Protein 4W98 (pdb70)

Structure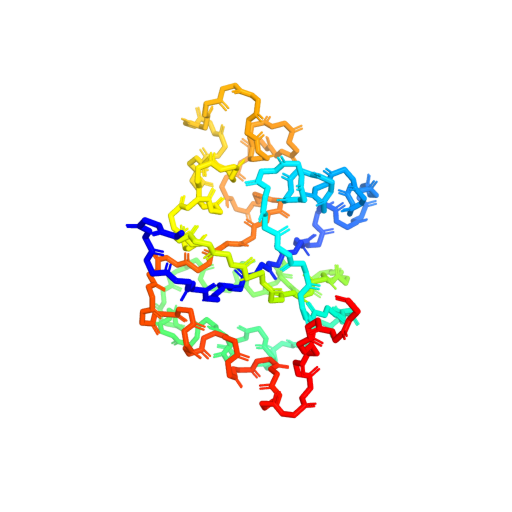 (mmCIF, N/CA/C/O backbone):
data_4W98
#
_entry.id   4W98
#
_cell.length_a   61.726
_cell.length_b   76.962
_cell.length_c   82.239
_cell.angle_alpha   90.00
_cell.angle_beta   90.00
_cell.angle_gamma   90.00
#
_symmetry.space_group_name_H-M   'I 2 2 2'
#
loop_
_entity.id
_entity.type
_entity.pdbx_description
1 polymer 'Nucleoside diphosphate kinase'
2 water water
#
loop_
_atom_site.group_PDB
_atom_site.id
_atom_site.type_symbol
_atom_site.label_atom_id
_atom_site.label_alt_id
_atom_site.label_comp_id
_atom_site.label_asym_id
_atom_site.label_entity_id
_atom_site.label_seq_id
_atom_site.pdbx_PDB_ins_code
_atom_site.Cartn_x
_atom_site.Cartn_y
_atom_site.Cartn_z
_atom_site.occupancy
_atom_site.B_iso_or_equiv
_atom_site.auth_seq_id
_atom_site.auth_comp_id
_atom_site.auth_asym_id
_atom_site.auth_atom_id
_atom_site.pdbx_PDB_model_num
ATOM 1 N N . GLU A 1 1 ? 15.818 22.095 19.481 1.00 29.88 -1 GLU A N 1
ATOM 2 C CA . GLU A 1 1 ? 17.136 21.507 19.222 1.00 29.02 -1 GLU A CA 1
ATOM 3 C C . GLU A 1 1 ? 17.650 21.894 17.843 1.00 25.97 -1 GLU A C 1
ATOM 4 O O . GLU A 1 1 ? 16.911 21.819 16.864 1.00 26.52 -1 GLU A O 1
ATOM 10 N N . PHE A 1 2 ? 18.919 22.284 17.758 1.00 22.83 0 PHE A N 1
ATOM 11 C CA . PHE A 1 2 ? 19.494 22.697 16.476 1.00 22.04 0 PHE A CA 1
ATOM 12 C C . PHE A 1 2 ? 20.752 21.911 16.116 1.00 21.74 0 PHE A C 1
ATOM 13 O O . PHE A 1 2 ? 21.152 21.862 14.955 1.00 21.94 0 PHE A O 1
ATOM 21 N N . MET A 1 3 ? 21.370 21.293 17.114 1.00 21.41 1 MET A N 1
ATOM 22 C CA . MET A 1 3 ? 22.531 20.448 16.878 1.00 21.39 1 MET A CA 1
ATOM 23 C C . MET A 1 3 ? 22.287 19.111 17.555 1.00 18.78 1 MET A C 1
ATOM 24 O O . MET A 1 3 ? 21.489 19.025 18.488 1.00 20.35 1 MET A O 1
ATOM 29 N N . ALA A 1 4 ? 22.952 18.066 17.077 1.00 17.23 2 ALA A N 1
ATOM 30 C CA . ALA A 1 4 ? 22.779 16.740 17.663 1.00 17.97 2 ALA A CA 1
ATOM 31 C C . ALA A 1 4 ? 23.224 16.727 19.116 1.00 17.26 2 ALA A C 1
ATOM 32 O O . ALA A 1 4 ? 24.229 17.344 19.471 1.00 17.30 2 ALA A O 1
ATOM 34 N N . ILE A 1 5 ? 22.476 16.013 19.949 1.00 16.09 3 ILE A N 1
ATOM 35 C CA . ILE A 1 5 ? 22.872 15.789 21.329 1.00 16.37 3 ILE A CA 1
ATOM 36 C C . ILE A 1 5 ? 23.994 14.768 21.355 1.00 16.37 3 ILE A C 1
ATOM 37 O O . ILE A 1 5 ? 23.894 13.706 20.734 1.00 19.52 3 ILE A O 1
ATOM 42 N N . GLU A 1 6 ? 25.076 15.115 22.045 1.00 14.89 4 GLU A N 1
ATOM 43 C CA . GLU A 1 6 ? 26.250 14.265 22.127 1.00 14.01 4 GLU A CA 1
ATOM 44 C C . GLU A 1 6 ? 26.595 13.988 23.581 1.00 12.84 4 GLU A C 1
ATOM 45 O O . GLU A 1 6 ? 26.145 14.698 24.483 1.00 14.04 4 GLU A O 1
ATOM 51 N N . ARG A 1 7 ? 27.411 12.962 23.791 1.00 12.71 5 ARG A N 1
ATOM 52 C CA . ARG A 1 7 ? 27.992 12.683 25.098 1.00 12.14 5 ARG A CA 1
ATOM 53 C C . ARG A 1 7 ? 29.498 12.724 24.973 1.00 12.21 5 ARG A C 1
ATOM 54 O O . ARG A 1 7 ? 30.058 12.242 23.982 1.00 13.66 5 ARG A O 1
ATOM 62 N N . THR A 1 8 ? 30.158 13.299 25.971 1.00 11.16 6 THR A N 1
ATOM 63 C CA . THR A 1 8 ? 31.610 13.382 25.948 1.00 10.88 6 THR A CA 1
ATOM 64 C C . THR A 1 8 ? 32.186 13.092 27.333 1.00 10.64 6 THR A C 1
ATOM 65 O O . THR A 1 8 ? 31.506 13.274 28.354 1.00 11.33 6 THR A O 1
ATOM 69 N N . LEU A 1 9 ? 33.424 12.609 27.364 1.00 10.70 7 LEU A N 1
ATOM 70 C CA . LEU A 1 9 ? 34.079 12.315 28.641 1.00 10.19 7 LEU A CA 1
ATOM 71 C C . LEU A 1 9 ? 34.832 13.525 29.180 1.00 10.08 7 LEU A C 1
ATOM 72 O O . LEU A 1 9 ? 35.594 14.188 28.461 1.00 11.39 7 LEU A O 1
ATOM 77 N N . SER A 1 10 ? 34.590 13.808 30.452 1.00 9.51 8 SER A N 1
ATOM 78 C CA . SER A 1 10 ? 35.396 14.727 31.237 1.00 9.83 8 SER A CA 1
ATOM 79 C C . SER A 1 10 ? 36.229 13.975 32.263 1.00 9.70 8 SER A C 1
ATOM 80 O O . SER A 1 10 ? 35.744 13.028 32.888 1.00 10.10 8 SER A O 1
ATOM 83 N N . ILE A 1 11 ? 37.479 14.386 32.446 1.00 9.23 9 ILE A N 1
ATOM 84 C CA . ILE A 1 11 ? 38.216 13.996 33.647 1.00 9.80 9 ILE A CA 1
ATOM 85 C C . ILE A 1 11 ? 38.722 15.260 34.317 1.00 10.14 9 ILE A C 1
ATOM 86 O O . ILE A 1 11 ? 39.383 16.083 33.667 1.00 11.75 9 ILE A O 1
ATOM 91 N N . VAL A 1 12 ? 38.416 15.423 35.604 1.00 9.89 10 VAL A N 1
ATOM 92 C CA . VAL A 1 12 ? 39.102 16.415 36.416 1.00 10.26 10 VAL A CA 1
ATOM 93 C C . VAL A 1 12 ? 40.359 15.712 36.906 1.00 10.20 10 VAL A C 1
ATOM 94 O O . VAL A 1 12 ? 40.278 14.707 37.611 1.00 10.69 10 VAL A O 1
ATOM 98 N N . LYS A 1 13 ? 41.512 16.215 36.480 1.00 10.39 11 LYS A N 1
ATOM 99 C CA . LYS A 1 13 ? 42.786 15.533 36.672 1.00 11.03 11 LYS A CA 1
ATOM 100 C C . LYS A 1 13 ? 43.323 15.703 38.100 1.00 11.28 11 LYS A C 1
ATOM 101 O O . LYS A 1 13 ? 42.778 16.494 38.868 1.00 11.69 11 LYS A O 1
ATOM 107 N N . PRO A 1 14 ? 44.378 14.950 38.466 1.00 11.08 12 PRO A N 1
ATOM 108 C CA . PRO A 1 14 ? 44.767 14.945 39.883 1.00 12.08 12 PRO A CA 1
ATOM 109 C C . PRO A 1 14 ? 45.179 16.310 40.419 1.00 12.12 12 PRO A C 1
ATOM 110 O O . PRO A 1 14 ? 45.013 16.565 41.619 1.00 12.57 12 PRO A O 1
ATOM 114 N N . ASP A 1 15 ? 45.711 17.165 39.550 1.00 12.27 13 ASP A N 1
ATOM 115 C CA . ASP A 1 15 ? 46.077 18.516 39.951 1.00 13.36 13 ASP A CA 1
ATOM 116 C C . ASP A 1 15 ? 44.846 19.333 40.374 1.00 13.57 13 ASP A C 1
ATOM 117 O O . ASP A 1 15 ? 44.831 19.920 41.455 1.00 13.94 13 ASP A O 1
ATOM 122 N N . ALA A 1 16 ? 43.804 19.347 39.549 1.00 12.64 14 ALA A N 1
ATOM 123 C CA . ALA A 1 16 ? 42.628 20.158 39.848 1.00 12.27 14 ALA A CA 1
ATOM 124 C C . ALA A 1 16 ? 41.824 19.569 41.012 1.00 12.62 14 ALA A C 1
ATOM 125 O O . ALA A 1 16 ? 41.195 20.308 41.777 1.00 13.52 14 ALA A O 1
ATOM 127 N N . VAL A 1 17 ? 41.837 18.245 41.150 1.00 12.19 15 VAL A N 1
ATOM 128 C CA . VAL A 1 17 ? 41.213 17.627 42.321 1.00 12.05 15 VAL A CA 1
ATOM 129 C C . VAL A 1 17 ? 41.971 18.052 43.579 1.00 12.80 15 VAL A C 1
ATOM 130 O O . VAL A 1 17 ? 41.362 18.455 44.572 1.00 13.52 15 VAL A O 1
ATOM 134 N N . SER A 1 18 ? 43.302 17.980 43.533 1.00 12.79 16 SER A N 1
ATOM 135 C CA . SER A 1 18 ? 44.104 18.275 44.720 1.00 14.05 16 SER A CA 1
ATOM 136 C C . SER A 1 18 ? 43.934 19.724 45.181 1.00 14.86 16 SER A C 1
ATOM 137 O O . SER A 1 18 ? 44.040 20.012 46.373 1.00 17.23 16 SER A O 1
ATOM 140 N N . LYS A 1 19 ? 43.640 20.617 44.239 1.00 14.98 17 LYS A N 1
ATOM 141 C CA . LYS A 1 19 ? 43.447 22.031 44.545 1.00 16.03 17 LYS A CA 1
ATOM 142 C C . LYS A 1 19 ? 41.963 22.396 44.716 1.00 15.76 17 LYS A C 1
ATOM 143 O O . LYS A 1 19 ? 41.600 23.575 44.750 1.00 17.19 17 LYS A O 1
ATOM 149 N N . ASN A 1 20 ? 41.113 21.378 44.810 1.00 15.59 18 ASN A N 1
ATOM 150 C CA . ASN A 1 20 ? 39.699 21.561 45.150 1.00 14.64 18 ASN A CA 1
ATOM 151 C C . ASN A 1 20 ? 38.952 22.458 44.168 1.00 14.66 18 ASN A C 1
ATOM 152 O O . ASN A 1 20 ? 38.237 23.375 44.561 1.00 15.51 18 ASN A O 1
ATOM 157 N N . HIS A 1 21 ? 39.105 22.154 42.882 1.00 14.04 19 HIS A N 1
ATOM 158 C CA . HIS A 1 21 ? 38.445 22.895 41.814 1.00 15.23 19 HIS A CA 1
ATOM 159 C C . HIS A 1 21 ? 37.337 22.096 41.141 1.00 13.35 19 HIS A C 1
ATOM 160 O O . HIS A 1 21 ? 36.864 22.483 40.074 1.00 14.29 19 HIS A O 1
ATOM 167 N N . ILE A 1 22 ? 36.926 20.985 41.745 1.00 12.59 20 ILE A N 1
ATOM 168 C CA . ILE A 1 22 ? 35.911 20.142 41.116 1.00 11.59 20 ILE A CA 1
ATOM 169 C C . ILE A 1 22 ? 34.612 20.908 40.896 1.00 12.28 20 ILE A C 1
ATOM 170 O O . ILE A 1 22 ? 34.047 20.871 39.803 1.00 12.71 20 ILE A O 1
ATOM 175 N N . GLY A 1 23 ? 34.148 21.605 41.932 1.00 12.76 21 GLY A N 1
ATOM 176 C CA . GLY A 1 23 ? 32.905 22.353 41.849 1.00 12.43 21 GLY A CA 1
ATOM 177 C C . GLY A 1 23 ? 32.965 23.465 40.818 1.00 13.44 21 GLY A C 1
ATOM 178 O O . GLY A 1 23 ? 32.062 23.610 39.992 1.00 14.25 21 GLY A O 1
ATOM 179 N N . GLU A 1 24 ? 34.033 24.256 40.859 1.00 14.18 22 GLU A N 1
ATOM 180 C CA . GLU A 1 24 ? 34.200 25.332 39.882 1.00 15.33 22 GLU A CA 1
ATOM 181 C C . GLU A 1 24 ? 34.154 24.807 38.451 1.00 14.23 22 GLU A C 1
ATOM 182 O O . GLU A 1 24 ? 33.525 25.398 37.576 1.00 15.13 22 GLU A O 1
ATOM 188 N N . ILE A 1 25 ? 34.824 23.686 38.213 1.00 13.17 23 ILE A N 1
ATOM 189 C CA . ILE A 1 25 ? 34.879 23.126 36.871 1.00 13.04 23 ILE A CA 1
ATOM 190 C C . ILE A 1 25 ? 33.511 22.560 36.458 1.00 12.94 23 ILE A C 1
ATOM 191 O O . ILE A 1 25 ? 33.013 22.865 35.368 1.00 14.06 23 ILE A O 1
ATOM 196 N N . PHE A 1 26 ? 32.879 21.785 37.336 1.00 12.62 24 PHE A N 1
ATOM 197 C CA . PHE A 1 26 ? 31.519 21.303 37.084 1.00 12.71 24 PHE A CA 1
ATOM 198 C C . PHE A 1 26 ? 30.557 22.450 36.791 1.00 13.63 24 PHE A C 1
ATOM 199 O O . PHE A 1 26 ? 29.707 22.353 35.903 1.00 13.92 24 PHE A O 1
ATOM 207 N N . ALA A 1 27 ? 30.670 23.523 37.567 1.00 13.32 25 ALA A N 1
ATOM 208 C CA . ALA A 1 27 ? 29.76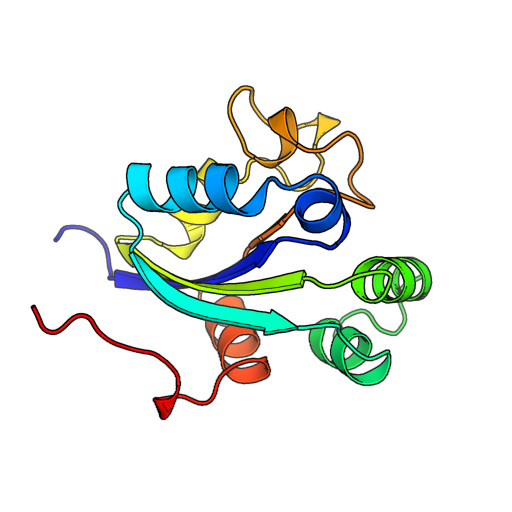9 24.662 37.411 1.00 14.70 25 ALA A CA 1
ATOM 209 C C . ALA A 1 27 ? 29.908 25.279 36.024 1.00 15.01 25 ALA A C 1
ATOM 210 O O . ALA A 1 27 ? 28.924 25.722 35.433 1.00 15.97 25 ALA A O 1
ATOM 212 N N . ARG A 1 28 ? 31.116 25.270 35.497 1.00 15.54 26 ARG A N 1
ATOM 213 C CA . ARG A 1 28 ? 31.321 25.740 34.146 1.00 16.80 26 ARG A CA 1
ATOM 214 C C . ARG A 1 28 ? 30.657 24.879 33.103 1.00 14.76 26 ARG A C 1
ATOM 215 O O . ARG A 1 28 ? 30.063 25.368 32.172 1.00 16.28 26 ARG A O 1
ATOM 223 N N . PHE A 1 29 ? 30.728 23.577 33.274 1.00 15.54 27 PHE A N 1
ATOM 224 C CA . PHE A 1 29 ? 29.982 22.675 32.399 1.00 15.04 27 PHE A CA 1
ATOM 225 C C . PHE A 1 29 ? 28.487 23.009 32.397 1.00 14.72 27 PHE A C 1
ATOM 226 O O . PHE A 1 29 ? 27.856 23.125 31.339 1.00 16.23 27 PHE A O 1
ATOM 234 N N . GLU A 1 30 ? 27.919 23.147 33.593 1.00 13.59 28 GLU A N 1
ATOM 235 C CA . GLU A 1 30 ? 26.480 23.330 33.722 1.00 13.79 28 GLU A CA 1
ATOM 236 C C . GLU A 1 30 ? 26.044 24.708 33.220 1.00 16.11 28 GLU A C 1
ATOM 237 O O . GLU A 1 30 ? 24.990 24.836 32.599 1.00 17.71 28 GLU A O 1
ATOM 243 N N . LYS A 1 31 ? 26.870 25.721 33.461 1.00 17.84 29 LYS A N 1
ATOM 244 C CA . LYS A 1 31 ? 26.581 27.069 32.977 1.00 19.59 29 LYS A CA 1
ATOM 245 C C . LYS A 1 31 ? 26.508 27.098 31.452 1.00 20.39 29 LYS A C 1
ATOM 246 O O . LYS A 1 31 ? 25.730 27.861 30.871 1.00 22.33 29 LYS A O 1
ATOM 252 N N . ALA A 1 32 ? 27.305 26.250 30.808 1.00 20.37 30 ALA A N 1
ATOM 253 C CA . ALA A 1 32 ? 27.339 26.194 29.351 1.00 20.57 30 ALA A CA 1
ATOM 254 C C . ALA A 1 32 ? 26.237 25.310 28.769 1.00 20.48 30 ALA A C 1
ATOM 255 O O . ALA A 1 32 ? 26.167 25.118 27.555 1.00 22.39 30 ALA A O 1
ATOM 257 N N . GLY A 1 33 ? 25.376 24.774 29.626 1.00 18.46 31 GLY A N 1
ATOM 258 C CA . GLY A 1 33 ? 24.233 24.023 29.148 1.00 18.51 31 GLY A CA 1
ATOM 259 C C . GLY A 1 33 ? 24.461 22.530 29.018 1.00 18.37 31 GLY A C 1
ATOM 260 O O . GLY A 1 33 ? 23.603 21.810 28.510 1.00 19.71 31 GLY A O 1
ATOM 261 N N . LEU A 1 34 ? 25.615 22.053 29.475 1.00 16.78 32 LEU A N 1
ATOM 262 C CA . LEU A 1 34 ? 25.864 20.613 29.503 1.00 16.57 32 LEU A CA 1
ATOM 263 C C . LEU A 1 34 ? 25.283 20.003 30.769 1.00 15.70 32 LEU A C 1
ATOM 264 O O . LEU A 1 34 ? 25.230 20.654 31.819 1.00 16.70 32 LEU A O 1
ATOM 269 N N . LYS A 1 35 ? 24.842 18.753 30.665 1.00 14.42 33 LYS A N 1
ATOM 270 C CA . LYS A 1 35 ? 24.286 18.026 31.803 1.00 13.32 33 LYS A CA 1
ATOM 271 C C . LYS A 1 35 ? 25.256 16.944 32.235 1.00 11.86 33 LYS A C 1
ATOM 272 O O . LYS A 1 35 ? 25.755 16.180 31.412 1.00 12.51 33 LYS A O 1
ATOM 278 N N . ILE A 1 36 ? 25.523 16.874 33.530 1.00 11.61 34 ILE A N 1
ATOM 279 C CA . ILE A 1 36 ? 26.319 15.779 34.070 1.00 10.79 34 ILE A CA 1
ATOM 280 C C . ILE A 1 36 ? 25.420 14.561 34.230 1.00 10.92 34 ILE A C 1
ATOM 281 O O . ILE A 1 36 ? 24.523 14.558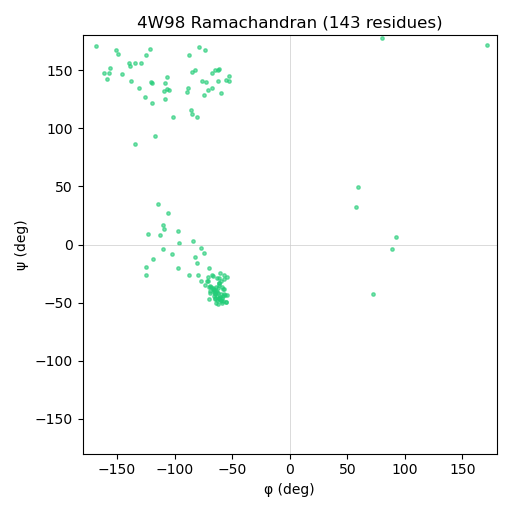 35.079 1.00 11.15 34 ILE A O 1
ATOM 286 N N . VAL A 1 37 ? 25.628 13.540 33.393 1.00 10.20 35 VAL A N 1
ATOM 287 C CA . VAL A 1 37 ? 24.754 12.367 33.437 1.00 9.80 35 VAL A CA 1
ATOM 288 C C . VAL A 1 37 ? 25.443 11.121 33.986 1.00 9.05 35 VAL A C 1
ATOM 289 O O . VAL A 1 37 ? 24.801 10.090 34.168 1.00 10.59 35 VAL A O 1
ATOM 293 N N . ALA A 1 38 ? 26.733 11.226 34.279 1.00 9.37 36 ALA A N 1
ATOM 294 C CA . ALA A 1 38 ? 27.419 10.226 35.095 1.00 9.16 36 ALA A CA 1
ATOM 295 C C . ALA A 1 38 ? 28.647 10.878 35.705 1.00 9.41 36 ALA A C 1
ATOM 296 O O . ALA A 1 38 ? 29.251 11.767 35.093 1.00 10.34 36 ALA A O 1
ATOM 298 N N . THR A 1 39 ? 29.026 10.455 36.906 1.00 9.22 37 THR A N 1
ATOM 299 C CA . THR A 1 39 ? 30.278 10.929 37.484 1.00 10.08 37 THR A CA 1
ATOM 300 C C . THR A 1 39 ? 30.721 9.998 38.589 1.00 9.51 37 THR A C 1
ATOM 301 O O . THR A 1 39 ? 29.891 9.394 39.265 1.00 10.70 37 THR A O 1
ATOM 305 N N . LYS A 1 40 ? 32.034 9.856 38.746 1.00 8.74 38 LYS A N 1
ATOM 306 C CA . LYS A 1 40 ? 32.578 9.122 39.883 1.00 8.59 38 LYS A CA 1
ATOM 307 C C . LYS A 1 40 ? 34.024 9.517 40.130 1.00 8.89 38 LYS A C 1
ATOM 308 O O . LYS A 1 40 ? 34.790 9.768 39.190 1.00 9.91 38 LYS A O 1
ATOM 314 N N . MET A 1 41 ? 34.376 9.588 41.413 1.00 9.70 39 MET A N 1
ATOM 315 C CA . MET A 1 41 ? 35.751 9.837 41.814 1.00 9.33 39 MET A CA 1
ATOM 316 C C . MET A 1 41 ? 36.476 8.502 41.923 1.00 9.87 39 MET A C 1
ATOM 317 O O . MET A 1 41 ? 35.942 7.537 42.495 1.00 11.70 39 MET A O 1
ATOM 322 N N . LYS A 1 42 ? 37.679 8.455 41.383 1.00 9.78 40 LYS A N 1
ATOM 323 C CA . LYS A 1 42 ? 38.442 7.224 41.353 1.00 11.62 40 LYS A CA 1
ATOM 324 C C . LYS A 1 42 ? 39.915 7.547 41.498 1.00 11.47 40 LYS A C 1
ATOM 325 O O . LYS A 1 42 ? 40.345 8.548 41.043 1.00 13.25 40 LYS A O 1
ATOM 331 N N . HIS A 1 43 ? 40.679 6.674 42.140 1.00 11.77 41 HIS A N 1
ATOM 332 C CA . HIS A 1 43 ? 42.133 6.745 42.062 1.00 12.33 41 HIS A CA 1
ATOM 333 C C . HIS A 1 43 ? 42.575 5.680 41.055 1.00 13.07 41 HIS A C 1
ATOM 334 O O . HIS A 1 43 ? 42.436 4.481 41.304 1.00 15.23 41 HIS A O 1
ATOM 341 N N . LEU A 1 44 ? 43.045 6.125 39.893 1.00 11.76 42 LEU A N 1
ATOM 342 C CA . LEU A 1 44 ? 43.426 5.204 38.827 1.00 11.41 42 LEU A CA 1
ATOM 343 C C . LEU A 1 44 ? 44.645 4.394 39.210 1.00 12.59 42 LEU A C 1
ATOM 344 O O . LEU A 1 44 ? 45.624 4.946 39.712 1.00 13.69 42 LEU A O 1
ATOM 349 N N . SER A 1 45 ? 44.579 3.090 38.958 1.00 13.41 43 SER A N 1
ATOM 350 C CA . SER A 1 45 ? 45.757 2.229 39.016 1.00 14.32 43 SER A CA 1
ATOM 351 C C . SER A 1 45 ? 46.648 2.477 37.800 1.00 14.82 43 SER A C 1
ATOM 352 O O . SER A 1 45 ? 46.226 3.109 36.830 1.00 13.68 43 SER A O 1
ATOM 355 N N . GLN A 1 46 ? 47.872 1.964 37.834 1.00 16.02 44 GLN A N 1
ATOM 356 C CA . GLN A 1 46 ? 48.740 2.092 36.673 1.00 17.07 44 GLN A CA 1
ATOM 357 C C . GLN A 1 46 ? 48.075 1.462 35.453 1.00 17.16 44 GLN A C 1
ATOM 358 O O . GLN A 1 46 ? 48.054 2.049 34.373 1.00 16.67 44 GLN A O 1
ATOM 364 N N . ALA A 1 47 ? 47.492 0.281 35.639 1.00 16.58 45 ALA A N 1
ATOM 365 C CA . ALA A 1 47 ? 46.837 -0.409 34.532 1.00 17.56 45 ALA A CA 1
ATOM 366 C C . ALA A 1 47 ? 45.627 0.373 34.000 1.00 15.66 45 ALA A C 1
ATOM 367 O O . ALA A 1 47 ? 45.377 0.383 32.791 1.00 17.01 45 ALA A O 1
ATOM 369 N N . ASP A 1 48 ? 44.883 1.021 34.898 1.00 15.17 46 ASP A N 1
ATOM 370 C CA . ASP A 1 48 ? 43.749 1.853 34.494 1.00 14.86 46 ASP A CA 1
ATOM 371 C C . ASP A 1 48 ? 44.195 2.965 33.555 1.00 14.25 46 ASP A C 1
ATOM 372 O O . ASP A 1 48 ? 43.598 3.193 32.502 1.00 14.50 46 ASP A O 1
ATOM 377 N N . ALA A 1 49 ? 45.236 3.684 33.963 1.00 13.54 47 ALA A N 1
ATOM 378 C CA . ALA A 1 49 ? 45.722 4.812 33.181 1.00 13.06 47 ALA A CA 1
ATOM 379 C C . ALA A 1 49 ? 46.371 4.353 31.879 1.00 13.51 47 ALA A C 1
ATOM 380 O O . ALA A 1 49 ? 46.162 4.963 30.827 1.00 15.24 47 ALA A O 1
ATOM 382 N N . GLU A 1 50 ? 47.159 3.281 31.941 1.00 14.26 48 GLU A N 1
ATOM 383 C CA . GLU A 1 50 ? 47.802 2.760 30.741 1.00 15.25 48 GLU A CA 1
ATOM 384 C C . GLU A 1 50 ? 46.773 2.295 29.715 1.00 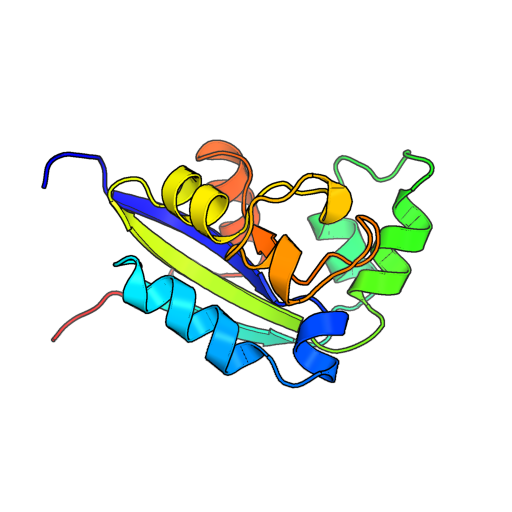14.48 48 GLU A C 1
ATOM 385 O O . GLU A 1 50 ? 46.948 2.496 28.510 1.00 16.22 48 GLU A O 1
ATOM 391 N N . GLY A 1 51 ? 45.683 1.703 30.192 1.00 14.52 49 GLY A N 1
ATOM 392 C CA . GLY A 1 51 ? 44.636 1.240 29.300 1.00 15.18 49 GLY A CA 1
ATOM 393 C C . GLY A 1 51 ? 43.875 2.384 28.649 1.00 15.01 49 GLY A C 1
ATOM 394 O O . GLY A 1 51 ? 43.457 2.282 27.497 1.00 17.41 49 GLY A O 1
ATOM 395 N N . PHE A 1 52 ? 43.677 3.472 29.387 1.00 14.29 50 PHE A N 1
ATOM 396 C CA . PHE A 1 52 ? 42.952 4.617 28.854 1.00 14.47 50 PHE A CA 1
ATOM 397 C C . PHE A 1 52 ? 43.749 5.303 27.744 1.00 15.61 50 PHE A C 1
ATOM 398 O O . PHE A 1 52 ? 43.183 5.789 26.763 1.00 16.86 50 PHE A O 1
ATOM 406 N N . TYR A 1 53 ? 45.067 5.345 27.913 1.00 15.61 51 TYR A N 1
ATOM 407 C CA . TYR A 1 53 ? 45.950 6.014 26.962 1.00 16.46 51 TYR A CA 1
ATOM 408 C C . TYR A 1 53 ? 46.729 5.026 26.087 1.00 17.14 51 TYR A C 1
ATOM 409 O O . TYR A 1 53 ? 47.812 5.351 25.594 1.00 18.05 51 TYR A O 1
ATOM 418 N N . ALA A 1 54 ? 46.170 3.837 25.878 1.00 19.59 52 ALA A N 1
ATOM 419 C CA . ALA A 1 54 ? 46.886 2.734 25.220 1.00 19.80 52 ALA A CA 1
ATOM 420 C C . ALA A 1 54 ? 47.412 3.066 23.831 1.00 22.19 52 ALA A C 1
ATOM 421 O O . ALA A 1 54 ? 48.425 2.521 23.410 1.00 22.47 52 ALA A O 1
ATOM 423 N N . GLU A 1 55 ? 46.724 3.958 23.128 1.00 24.27 53 GLU A N 1
ATOM 424 C CA . GLU A 1 55 ? 47.151 4.406 21.807 1.00 27.63 53 GLU A CA 1
ATOM 425 C C . GLU A 1 55 ? 48.580 4.946 21.830 1.00 26.61 53 GLU A C 1
ATOM 426 O O . GLU A 1 55 ? 49.305 4.875 20.832 1.00 27.26 53 GLU A O 1
ATOM 432 N N . HIS A 1 56 ? 48.985 5.464 22.985 1.00 24.85 54 HIS A N 1
ATOM 433 C CA . HIS A 1 56 ? 50.235 6.204 23.106 1.00 25.03 54 HIS A CA 1
ATOM 434 C C . HIS A 1 56 ? 51.318 5.473 23.893 1.00 24.56 54 HIS A C 1
ATOM 435 O O . HIS A 1 56 ? 52.307 6.085 24.301 1.00 24.32 54 HIS A O 1
ATOM 442 N N . LYS A 1 57 ? 51.145 4.167 24.075 1.00 25.24 55 LYS A N 1
ATOM 443 C CA . LYS A 1 57 ? 52.014 3.394 24.964 1.00 26.54 55 LYS A CA 1
ATOM 444 C C . LYS A 1 57 ? 53.487 3.395 24.557 1.00 26.90 55 LYS A C 1
ATOM 445 O O . LYS A 1 57 ? 54.355 3.202 25.401 1.00 27.09 55 LYS A O 1
ATOM 451 N N . GLU A 1 58 ? 53.771 3.620 23.278 1.00 27.92 56 GLU A N 1
ATOM 452 C CA . GLU A 1 58 ? 55.159 3.623 22.815 1.00 29.32 56 GLU A CA 1
ATOM 453 C C . GLU A 1 58 ? 55.757 5.028 22.743 1.00 28.52 56 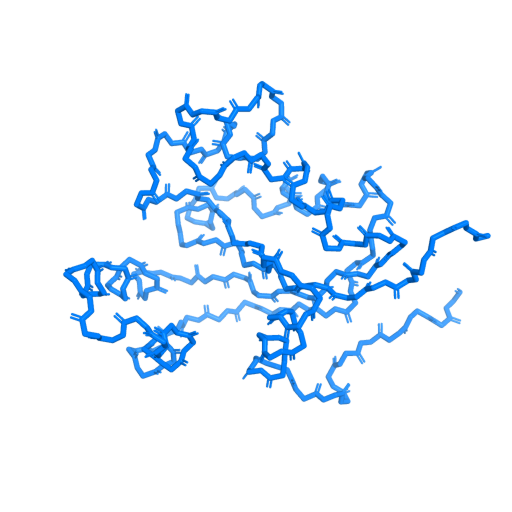GLU A C 1
ATOM 454 O O . GLU A 1 58 ? 56.912 5.197 22.361 1.00 29.32 56 GLU A O 1
ATOM 460 N N . ARG A 1 59 ? 54.976 6.032 23.123 1.00 27.11 57 ARG A N 1
ATOM 461 C CA . ARG A 1 59 ? 55.432 7.414 23.033 1.00 27.08 57 ARG A CA 1
ATOM 462 C C . ARG A 1 59 ? 56.291 7.818 24.230 1.00 25.90 57 ARG A C 1
ATOM 463 O O . ARG A 1 59 ? 56.115 7.308 25.337 1.00 26.34 57 ARG A O 1
ATOM 471 N N . GLY A 1 60 ? 57.219 8.743 23.998 1.00 25.77 58 GLY A N 1
ATOM 472 C CA . GLY A 1 60 ? 58.127 9.193 25.037 1.00 25.87 58 GLY A CA 1
ATOM 473 C C . GLY A 1 60 ? 57.453 9.802 26.255 1.00 24.28 58 GLY A C 1
ATOM 474 O O . GLY A 1 60 ? 57.963 9.685 27.371 1.00 25.62 58 GLY A O 1
ATOM 475 N N . PHE A 1 61 ? 56.309 10.449 26.049 1.00 22.93 59 PHE A N 1
ATOM 476 C CA . PHE A 1 61 ? 55.608 11.129 27.137 1.00 21.36 59 PHE A CA 1
ATOM 477 C C . PHE A 1 61 ? 54.746 10.190 27.976 1.00 20.27 59 PHE A C 1
ATOM 478 O O . PHE A 1 61 ? 54.245 10.588 29.028 1.00 20.56 59 PHE A O 1
ATOM 486 N N . PHE A 1 62 ? 54.561 8.961 27.500 1.00 20.34 60 PHE A N 1
ATOM 487 C CA . PHE A 1 62 ? 53.618 8.014 28.109 1.00 18.80 60 PHE A CA 1
ATOM 488 C C . PHE A 1 62 ? 53.864 7.774 29.600 1.00 18.25 60 PHE A C 1
ATOM 489 O O . PHE A 1 62 ? 52.943 7.858 30.411 1.00 17.80 60 PHE A O 1
ATOM 497 N N . GLY A 1 63 ? 55.108 7.484 29.960 1.00 18.12 61 GLY A N 1
ATOM 498 C CA . GLY A 1 63 ? 55.440 7.183 31.344 1.00 18.21 61 GLY A CA 1
ATOM 499 C C . GLY A 1 63 ? 55.080 8.306 32.304 1.00 18.25 61 GLY A C 1
ATOM 500 O O . GLY A 1 63 ? 54.462 8.072 33.352 1.00 17.69 61 GLY A O 1
ATOM 501 N N . ASP A 1 64 ? 55.472 9.528 31.952 1.00 17.85 62 ASP A N 1
ATOM 502 C CA . ASP A 1 64 ? 55.172 10.683 32.793 1.00 18.29 62 ASP A CA 1
ATOM 503 C C . ASP A 1 64 ? 53.671 10.948 32.861 1.00 16.17 62 ASP A C 1
ATOM 504 O O . ASP A 1 64 ? 53.151 11.313 33.914 1.00 16.77 62 ASP A O 1
ATOM 509 N N . LEU A 1 65 ? 52.982 10.786 31.733 1.00 15.10 63 LEU A N 1
ATOM 510 C CA . LEU A 1 65 ? 51.530 10.961 31.691 1.00 13.86 63 LEU A CA 1
ATOM 511 C C . LEU A 1 65 ? 50.839 9.999 32.645 1.00 13.93 63 LEU A C 1
ATOM 512 O O . LEU A 1 65 ? 49.969 10.393 33.432 1.00 14.10 63 LEU A O 1
ATOM 517 N N . VAL A 1 66 ? 51.226 8.731 32.559 1.00 13.71 64 VAL A N 1
ATOM 518 C CA . VAL A 1 66 ? 50.656 7.701 33.416 1.00 13.44 64 VAL A CA 1
ATOM 519 C C . VAL A 1 66 ? 50.978 7.969 34.892 1.00 13.94 64 VAL A C 1
ATOM 520 O O . VAL A 1 66 ? 50.111 7.808 35.756 1.00 15.12 64 VAL A O 1
ATOM 524 N N . ALA A 1 67 ? 52.205 8.393 35.186 1.00 14.34 65 ALA A N 1
ATOM 525 C CA . ALA A 1 67 ? 52.558 8.714 36.570 1.00 14.61 65 ALA A CA 1
ATOM 526 C C . ALA A 1 67 ? 51.691 9.862 37.098 1.00 15.40 65 ALA A C 1
ATOM 527 O O . ALA A 1 67 ? 51.152 9.784 38.202 1.00 16.10 65 ALA A O 1
ATOM 529 N N . PHE A 1 68 ? 51.549 10.922 36.306 1.00 14.15 66 PHE A N 1
ATOM 530 C CA . PHE A 1 68 ? 50.719 12.051 36.716 1.00 13.69 66 PHE A CA 1
ATOM 531 C C . PHE A 1 68 ? 49.261 11.633 36.921 1.00 13.30 66 PHE A C 1
ATOM 532 O O . PHE A 1 68 ? 48.641 11.964 37.937 1.00 14.08 66 PHE A O 1
ATOM 540 N N . MET A 1 69 ? 48.714 10.876 35.978 1.00 12.68 67 MET A N 1
ATOM 541 C CA . MET A 1 69 ? 47.291 10.562 36.041 1.00 12.44 67 MET A CA 1
ATOM 542 C C . MET A 1 69 ? 46.958 9.525 37.119 1.00 13.59 67 MET A C 1
ATOM 543 O O . MET A 1 69 ? 45.785 9.281 37.385 1.00 13.38 67 MET A O 1
ATOM 548 N N . THR A 1 70 ? 47.986 8.948 37.745 1.00 14.46 68 THR A N 1
ATOM 549 C CA . THR A 1 70 ? 47.811 8.041 38.879 1.00 14.65 68 THR A CA 1
ATOM 550 C C . THR A 1 70 ? 48.356 8.630 40.189 1.00 14.58 68 THR A C 1
ATOM 551 O O . THR A 1 70 ? 48.414 7.943 41.208 1.00 15.47 68 THR A O 1
ATOM 555 N N . SER A 1 71 ? 48.736 9.904 40.173 1.00 14.24 69 SER A N 1
ATOM 556 C CA . SER A 1 71 ? 49.399 10.503 41.335 1.00 14.46 69 SER A CA 1
ATOM 557 C C . SER A 1 71 ? 48.422 10.914 42.437 1.00 14.03 69 SER A C 1
ATOM 558 O O . SER A 1 71 ? 48.834 11.161 43.572 1.00 16.13 69 SER A O 1
ATOM 561 N N . GLY A 1 72 ? 47.136 10.990 42.102 1.00 13.09 70 GLY A N 1
ATOM 562 C CA . GLY A 1 72 ? 46.096 11.330 43.057 1.00 13.66 70 GLY A CA 1
ATOM 563 C C . GLY A 1 72 ? 44.760 11.036 42.410 1.00 12.38 70 GLY A C 1
ATOM 564 O O . GLY A 1 72 ? 44.705 10.761 41.207 1.00 12.25 70 GLY A O 1
ATOM 565 N N . PRO A 1 73 ? 43.673 11.109 43.185 1.00 12.16 71 PRO A N 1
ATOM 566 C CA . PRO A 1 73 ? 42.335 10.834 42.642 1.00 11.88 71 PRO A CA 1
ATOM 567 C C . PRO A 1 73 ? 41.928 11.790 41.532 1.00 10.75 71 PRO A C 1
ATOM 568 O O . PRO A 1 73 ? 42.372 12.953 41.488 1.00 11.88 71 PRO A O 1
ATOM 572 N N . VAL A 1 74 ? 41.089 11.274 40.637 1.00 9.68 72 VAL A N 1
ATOM 573 C CA . VAL A 1 74 ? 40.473 12.043 39.563 1.00 9.65 72 VAL A CA 1
ATOM 574 C C . VAL A 1 74 ? 38.957 11.958 39.676 1.00 9.24 72 VAL A C 1
ATOM 575 O O . VAL A 1 74 ? 38.431 11.141 40.438 1.00 9.91 72 VAL A O 1
ATOM 579 N N . VAL A 1 75 ? 38.253 12.790 38.916 1.00 8.84 73 VAL A N 1
ATOM 580 C CA . VAL A 1 75 ? 36.814 12.623 38.766 1.00 9.32 73 VAL A CA 1
ATOM 581 C C . VAL A 1 75 ? 36.517 12.395 37.294 1.00 8.49 73 VAL A C 1
ATOM 582 O O . VAL A 1 75 ? 36.865 13.228 36.448 1.00 9.76 73 VAL A O 1
ATOM 586 N N . VAL A 1 76 ? 35.896 11.263 36.975 1.00 8.80 74 VAL A N 1
ATOM 587 C CA . VAL A 1 76 ? 35.536 10.975 35.586 1.00 9.14 74 VAL A CA 1
ATOM 588 C C . VAL A 1 76 ? 34.029 11.183 35.422 1.00 8.77 74 VAL A C 1
ATOM 589 O O . VAL A 1 76 ? 33.242 10.713 36.249 1.00 9.14 74 VAL A O 1
ATOM 593 N N . SER A 1 77 ? 33.627 11.891 34.360 1.00 8.99 75 SER A N 1
ATOM 594 C CA . SER A 1 77 ? 32.219 12.218 34.163 1.00 9.01 75 SER A CA 1
ATOM 595 C C . SER A 1 77 ? 31.801 12.094 32.719 1.00 9.69 75 SER A C 1
ATOM 596 O O . SER A 1 77 ? 32.628 12.224 31.819 1.00 11.03 75 SER A O 1
ATOM 599 N N . VAL A 1 78 ? 30.503 11.884 32.514 1.00 10.05 76 VAL A N 1
ATOM 600 C CA . VAL A 1 78 ? 29.916 11.979 31.190 1.00 10.38 76 VAL A CA 1
ATOM 601 C C . VAL A 1 78 ? 29.068 13.240 31.119 1.00 9.38 76 VAL A C 1
ATOM 602 O O . VAL A 1 78 ? 28.173 13.437 31.960 1.00 10.53 76 VAL A O 1
ATOM 606 N N . LEU A 1 79 ? 29.359 14.089 30.131 1.00 9.46 77 LEU A N 1
ATOM 607 C CA . LEU A 1 79 ? 28.603 15.316 29.898 1.00 10.88 77 LEU A CA 1
ATOM 608 C C . LEU A 1 79 ? 27.739 15.147 28.665 1.00 11.61 77 LEU A C 1
ATOM 609 O O . LEU A 1 79 ? 28.222 14.674 27.632 1.00 12.62 77 LEU A O 1
ATOM 614 N N . GLU A 1 80 ? 26.475 15.551 28.770 1.00 12.14 78 GLU A N 1
ATOM 615 C CA . GLU A 1 80 ? 25.529 15.437 27.662 1.00 12.75 78 GLU A CA 1
ATOM 616 C C . GLU A 1 80 ? 24.996 16.795 27.258 1.00 12.64 78 GLU A C 1
ATOM 617 O O . GLU A 1 80 ? 24.680 17.630 28.109 1.00 14.19 78 GLU A O 1
ATOM 623 N N . GLY A 1 81 ? 24.876 17.017 25.957 1.00 12.65 79 GLY A N 1
ATOM 624 C CA . GLY A 1 81 ? 24.235 18.228 25.486 1.00 13.86 79 GLY A CA 1
ATOM 625 C C . GLY A 1 81 ? 24.383 18.403 23.995 1.00 14.26 79 GLY A C 1
ATOM 626 O O . GLY A 1 81 ? 25.119 17.661 23.341 1.00 14.57 79 GLY A O 1
ATOM 627 N N . GLU A 1 82 ? 23.689 19.395 23.452 1.00 15.52 80 GLU A N 1
ATOM 628 C CA . GLU A 1 82 ? 23.847 19.699 22.041 1.00 16.12 80 GLU A CA 1
ATOM 629 C C . GLU A 1 82 ? 25.300 20.058 21.756 1.00 16.32 80 GLU A C 1
ATOM 630 O O . GLU A 1 82 ? 25.900 20.855 22.477 1.00 17.73 80 GLU A O 1
ATOM 636 N N . ASN A 1 83 ? 25.872 19.429 20.730 1.00 15.39 81 ASN A N 1
ATOM 637 C CA . ASN A 1 83 ? 27.238 19.739 20.314 1.00 15.90 81 ASN A CA 1
ATOM 638 C C . ASN A 1 83 ? 28.243 19.546 21.460 1.00 15.67 81 ASN A C 1
ATOM 639 O O . ASN A 1 83 ? 29.249 20.245 21.530 1.00 17.41 81 ASN A O 1
ATOM 644 N N . ALA A 1 84 ? 27.979 18.590 22.351 1.00 14.98 82 ALA A N 1
ATOM 645 C CA . ALA A 1 84 ? 28.735 18.516 23.602 1.00 14.18 82 ALA A CA 1
ATOM 646 C C . ALA A 1 84 ? 30.245 18.354 23.422 1.00 14.34 82 ALA A C 1
ATOM 647 O O . ALA A 1 84 ? 31.006 18.907 24.197 1.00 14.40 82 ALA A O 1
ATOM 649 N N . VAL A 1 85 ? 30.686 17.600 22.419 1.00 14.61 83 VAL A N 1
ATOM 650 C CA . VAL A 1 85 ? 32.121 17.355 22.303 1.00 15.09 83 VAL A CA 1
ATOM 651 C C . VAL A 1 85 ? 32.870 18.665 22.088 1.00 16.40 83 VAL A C 1
ATOM 652 O O . VAL A 1 85 ? 33.807 18.976 22.829 1.00 16.71 83 VAL A O 1
ATOM 656 N N . LEU A 1 86 ? 32.429 19.449 21.107 1.00 17.40 84 LEU A N 1
ATOM 657 C CA . LEU A 1 86 ? 33.062 20.731 20.829 1.00 18.82 84 LEU A CA 1
ATOM 658 C C . LEU A 1 86 ? 32.721 21.795 21.871 1.00 18.75 84 LEU A C 1
ATOM 659 O O . LEU A 1 86 ? 33.562 22.634 22.193 1.00 19.94 84 LEU A O 1
ATOM 664 N N . ALA A 1 87 ? 31.499 21.773 22.400 1.00 16.98 85 ALA A N 1
ATOM 665 C CA . ALA A 1 87 ? 31.125 22.747 23.423 1.00 16.84 85 ALA A CA 1
ATOM 666 C C . ALA A 1 87 ? 32.010 22.580 24.660 1.00 16.31 85 ALA A C 1
ATOM 667 O O . ALA A 1 87 ? 32.463 23.557 25.261 1.00 17.60 85 ALA A O 1
ATOM 669 N N . HIS A 1 88 ? 32.260 21.332 25.029 1.00 14.51 86 HIS A N 1
ATOM 670 C CA . HIS A 1 88 ? 33.146 21.019 26.138 1.00 13.77 86 HIS A CA 1
ATOM 671 C C . HIS A 1 88 ? 34.563 21.522 25.861 1.00 14.91 86 HIS A C 1
ATOM 672 O O . HIS A 1 88 ? 35.198 22.151 26.717 1.00 15.26 86 HIS A O 1
ATOM 679 N N . ARG A 1 89 ? 35.066 21.257 24.660 1.00 15.67 87 ARG A N 1
ATOM 680 C CA . ARG A 1 89 ? 36.403 21.725 24.320 1.00 16.27 87 ARG A CA 1
ATOM 681 C C . ARG A 1 89 ? 36.521 23.253 24.350 1.00 17.47 87 ARG A C 1
ATOM 682 O O . ARG A 1 89 ? 37.568 23.776 24.716 1.00 17.71 87 ARG A O 1
ATOM 690 N N . GLU A 1 90 ? 35.450 23.963 24.002 1.00 18.01 88 GLU A N 1
ATOM 691 C CA . GLU A 1 90 ? 35.463 25.425 24.065 1.00 21.02 88 GLU A CA 1
ATOM 692 C C . GLU A 1 90 ? 35.603 25.936 25.503 1.00 19.70 88 GLU A C 1
ATOM 693 O O . GLU A 1 90 ? 36.334 26.896 25.763 1.00 21.07 88 GLU A O 1
ATOM 699 N N . ILE A 1 91 ? 34.881 25.297 26.422 1.00 17.86 89 ILE A N 1
ATOM 700 C CA . ILE A 1 91 ? 34.955 25.597 27.853 1.00 19.05 89 ILE A CA 1
ATOM 701 C C . ILE A 1 91 ? 36.333 25.255 28.426 1.00 16.66 89 ILE A C 1
ATOM 702 O O . ILE A 1 91 ? 36.864 25.960 29.284 1.00 17.16 89 ILE A O 1
ATOM 707 N N . LEU A 1 92 ? 36.890 24.141 27.967 1.00 14.84 90 LEU A N 1
ATOM 708 C CA . LEU A 1 92 ? 38.200 23.681 28.427 1.00 14.32 90 LEU A CA 1
ATOM 709 C C . LEU A 1 92 ? 39.314 24.616 27.992 1.00 15.36 90 LEU A C 1
ATOM 710 O O . LEU A 1 92 ? 40.263 24.858 28.734 1.00 15.66 90 LEU A O 1
ATOM 715 N N . GLY A 1 93 ? 39.188 25.135 26.776 1.00 17.19 91 GLY A N 1
ATOM 716 C CA . GLY A 1 93 ? 40.268 25.875 26.163 1.00 17.36 91 GLY A CA 1
ATOM 717 C C . GLY A 1 93 ? 41.317 24.950 25.579 1.00 17.83 91 GLY A C 1
ATOM 718 O O . GLY A 1 93 ? 41.223 23.721 25.705 1.00 17.98 91 GLY A O 1
ATOM 719 N N . ALA A 1 94 ? 42.324 25.548 24.944 1.00 18.59 92 ALA A N 1
ATOM 720 C CA . ALA A 1 94 ? 43.407 24.789 24.331 1.00 18.20 92 ALA A CA 1
ATOM 721 C C . ALA A 1 94 ? 44.041 23.813 25.318 1.00 16.97 92 ALA A C 1
ATOM 722 O O . ALA A 1 94 ? 44.150 24.086 26.518 1.00 17.12 92 ALA A O 1
ATOM 724 N N . THR A 1 95 ? 44.454 22.668 24.795 1.00 16.34 93 THR A N 1
ATOM 725 C CA . THR A 1 95 ? 45.077 21.631 25.603 1.00 16.74 93 THR A CA 1
ATOM 726 C C . THR A 1 95 ? 46.309 22.168 26.338 1.00 16.49 93 THR A C 1
ATOM 727 O O . THR A 1 95 ? 46.555 21.830 27.498 1.00 16.80 93 THR A O 1
ATOM 731 N N . ASN A 1 96 ? 47.062 23.021 25.656 1.00 17.29 94 ASN A N 1
ATOM 732 C CA . ASN A 1 96 ? 48.194 23.712 26.248 1.00 17.05 94 ASN A CA 1
ATOM 733 C C . ASN A 1 96 ? 47.716 24.976 26.964 1.00 17.36 94 ASN A C 1
ATOM 734 O O . ASN A 1 96 ? 47.274 25.914 26.303 1.00 17.92 94 ASN A O 1
ATOM 739 N N . PRO A 1 97 ? 47.805 25.015 28.310 1.00 18.16 95 PRO A N 1
ATOM 740 C CA . PRO A 1 97 ? 47.303 26.186 29.044 1.00 19.89 95 PRO A CA 1
ATOM 741 C C . PRO A 1 97 ? 47.948 27.506 28.609 1.00 21.62 95 PRO A C 1
ATOM 742 O O . PRO A 1 97 ? 47.324 28.560 28.735 1.00 22.75 95 PRO A O 1
ATOM 746 N N . LYS A 1 98 ? 49.167 27.451 28.085 1.00 22.27 96 LYS A N 1
ATOM 747 C CA . LYS A 1 98 ? 49.845 28.662 27.638 1.00 25.35 96 LYS A CA 1
ATOM 748 C C . LYS A 1 98 ? 49.201 29.237 26.377 1.00 26.85 96 LYS A C 1
ATOM 749 O O . LYS A 1 98 ? 49.383 30.414 26.066 1.00 28.35 96 LYS A O 1
ATOM 755 N N . GLU A 1 99 ? 48.450 28.406 25.659 1.00 26.97 97 GLU A N 1
ATOM 756 C CA . GLU A 1 99 ? 47.735 28.840 24.457 1.00 27.87 97 GLU A CA 1
ATOM 757 C C . GLU A 1 99 ? 46.246 29.062 24.720 1.00 26.55 97 GLU A C 1
ATOM 758 O O . GLU A 1 99 ? 45.525 29.557 23.855 1.00 27.60 97 GLU A O 1
ATOM 764 N N . ALA A 1 100 ? 45.783 28.680 25.906 1.00 25.03 98 ALA A N 1
ATOM 765 C CA . ALA A 1 100 ? 44.354 28.702 26.197 1.00 25.41 98 ALA A CA 1
ATOM 766 C C . ALA A 1 100 ? 43.813 30.114 26.376 1.00 27.40 98 ALA A C 1
ATOM 767 O O . ALA A 1 100 ? 44.457 30.966 26.992 1.00 28.69 98 ALA A O 1
ATOM 769 N N . ALA A 1 101 ? 42.621 30.347 25.837 1.00 27.77 99 ALA A N 1
ATOM 770 C CA . ALA A 1 101 ? 41.990 31.660 25.897 1.00 28.67 99 ALA A CA 1
ATOM 771 C C . ALA A 1 101 ? 41.602 32.020 27.323 1.00 29.28 99 ALA A C 1
ATOM 772 O O . ALA A 1 101 ? 41.269 31.143 28.121 1.00 26.81 99 ALA A O 1
ATOM 774 N N . PRO A 1 102 ? 41.648 33.319 27.654 1.00 30.48 100 PRO A N 1
ATOM 775 C CA . PRO A 1 102 ? 41.213 33.742 28.988 1.00 31.22 100 PRO A CA 1
ATOM 776 C C . PRO A 1 102 ? 39.814 33.239 29.319 1.00 30.72 100 PRO A C 1
ATOM 777 O O . PRO A 1 102 ? 38.949 33.197 28.443 1.00 31.44 100 PRO A O 1
ATOM 781 N N . GLY A 1 103 ? 39.609 32.831 30.566 1.00 29.74 101 GLY A N 1
ATOM 782 C CA . GLY A 1 103 ? 38.301 32.389 31.011 1.00 27.58 101 GLY A CA 1
ATOM 783 C C . GLY A 1 103 ? 38.024 30.911 30.799 1.00 25.95 101 GLY A C 1
ATOM 784 O O . GLY A 1 103 ? 36.976 30.416 31.200 1.00 27.64 101 GLY A O 1
ATOM 785 N N . THR A 1 104 ? 38.951 30.204 30.161 1.00 22.89 102 THR A N 1
ATOM 786 C CA . THR A 1 104 ? 38.793 28.763 29.971 1.00 20.99 102 THR A CA 1
ATOM 787 C C . THR A 1 104 ? 39.354 27.987 31.159 1.00 19.03 102 THR A C 1
ATOM 788 O O . THR A 1 104 ? 40.116 28.518 31.964 1.00 19.62 102 THR A O 1
ATOM 792 N N . ILE A 1 105 ? 38.962 26.724 31.272 1.00 17.43 103 ILE A N 1
ATOM 793 C CA . ILE A 1 105 ? 39.419 25.889 32.380 1.00 16.91 103 ILE A CA 1
ATOM 794 C C . ILE A 1 105 ? 40.946 25.738 32.395 1.00 17.06 103 ILE A C 1
ATOM 795 O O . ILE A 1 105 ? 41.569 25.878 33.451 1.00 18.12 103 ILE A O 1
ATOM 800 N N . ARG A 1 106 ? 41.557 25.480 31.239 1.00 16.69 104 ARG A N 1
ATOM 801 C CA . ARG A 1 106 ? 43.012 25.325 31.194 1.00 17.55 104 ARG A CA 1
ATOM 802 C C . ARG A 1 106 ? 43.721 26.632 31.574 1.00 18.45 104 ARG A C 1
ATOM 803 O O . ARG A 1 106 ? 44.724 26.612 32.284 1.00 20.23 104 ARG A O 1
ATOM 811 N N . ALA A 1 107 ? 43.203 27.769 31.113 1.00 18.76 105 ALA A N 1
ATOM 812 C CA . ALA A 1 107 ? 43.832 29.046 31.433 1.00 20.12 105 ALA A CA 1
ATOM 813 C C . ALA A 1 107 ? 43.731 29.365 32.918 1.00 21.61 105 ALA A C 1
ATOM 814 O O . ALA A 1 107 ? 44.663 29.900 33.507 1.00 23.24 105 ALA A O 1
ATOM 816 N N . ASP A 1 108 ? 42.601 29.022 33.526 1.00 21.37 106 ASP A N 1
ATOM 817 C CA . ASP A 1 108 ? 42.337 29.430 34.900 1.00 22.10 106 ASP A CA 1
ATOM 818 C C . ASP A 1 108 ? 42.886 28.476 35.956 1.00 21.28 106 ASP A C 1
ATOM 819 O O . ASP A 1 108 ? 43.173 28.901 37.079 1.00 23.56 106 ASP A O 1
ATOM 824 N N . PHE A 1 109 ? 43.038 27.199 35.613 1.00 19.19 107 PHE A N 1
ATOM 825 C CA . PHE A 1 109 ? 43.384 26.203 36.631 1.00 19.19 107 PHE A CA 1
ATOM 826 C C . PHE A 1 109 ? 44.670 25.425 36.339 1.00 21.06 107 PHE A C 1
ATOM 827 O O . PHE A 1 109 ? 44.986 24.462 37.037 1.00 21.37 107 PHE A O 1
ATOM 835 N N . ALA A 1 110 ? 45.424 25.848 35.328 1.00 22.44 108 ALA A N 1
ATOM 836 C CA . ALA A 1 110 ? 46.666 25.157 34.983 1.00 23.13 108 ALA A CA 1
ATOM 837 C C . ALA A 1 110 ? 47.705 26.111 34.389 1.00 25.04 108 ALA A C 1
ATOM 838 O O . ALA A 1 110 ? 47.369 27.222 33.984 1.00 26.58 108 ALA A O 1
ATOM 840 N N . 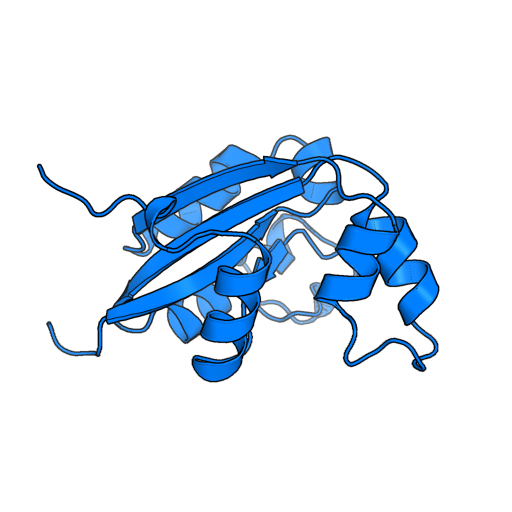VAL A 1 111 ? 48.967 25.685 34.349 1.00 27.27 109 VAL A N 1
ATOM 841 C CA . VAL A 1 111 ? 50.017 26.506 33.752 1.00 30.00 109 VAL A CA 1
ATOM 842 C C . VAL A 1 111 ? 50.784 25.775 32.644 1.00 29.39 109 VAL A C 1
ATOM 843 O O . VAL A 1 111 ? 51.317 26.420 31.735 1.00 31.00 109 VAL A O 1
ATOM 847 N N . SER A 1 112 ? 50.830 24.443 32.699 1.00 29.71 110 SER A N 1
ATOM 848 C CA . SER A 1 112 ? 51.557 23.677 31.682 1.00 28.27 110 SER A CA 1
ATOM 849 C C . SER A 1 112 ? 50.779 22.465 31.146 1.00 24.09 110 SER A C 1
ATOM 850 O O . SER A 1 112 ? 49.882 21.930 31.810 1.00 23.88 110 SER A O 1
ATOM 853 N N . ILE A 1 113 ? 51.126 22.042 29.933 1.00 21.48 111 ILE A N 1
ATOM 854 C CA . ILE A 1 113 ? 50.373 20.996 29.246 1.00 20.33 111 ILE A CA 1
ATOM 855 C C . ILE A 1 113 ? 50.489 19.620 29.927 1.00 20.01 111 ILE A C 1
ATOM 856 O O . ILE A 1 113 ? 49.578 18.801 29.819 1.00 19.83 111 ILE A O 1
ATOM 861 N N . ASP A 1 114 ? 51.558 19.376 30.645 1.00 19.89 112 ASP A N 1
ATOM 862 C CA . ASP A 1 114 ? 51.751 18.070 31.288 1.00 19.38 112 ASP A CA 1
ATOM 863 C C . ASP A 1 114 ? 50.794 17.874 32.459 1.00 18.49 112 ASP A C 1
ATOM 864 O O . ASP A 1 114 ? 50.421 16.780 32.703 1.00 19.99 112 ASP A O 1
ATOM 869 N N . GLU A 1 115 ? 50.382 18.956 33.085 1.00 17.20 113 GLU A N 1
ATOM 870 C CA . GLU A 1 115 ? 49.378 18.900 34.149 1.00 16.85 113 GLU A CA 1
ATOM 871 C C . GLU A 1 115 ? 48.362 19.999 33.892 1.00 17.14 113 GLU A C 1
ATOM 872 O O . GLU A 1 115 ? 48.486 21.115 34.405 1.00 17.33 113 GLU A O 1
ATOM 878 N N . ASN A 1 116 ? 47.357 19.680 33.079 1.00 15.04 114 ASN A N 1
ATOM 879 C CA . ASN A 1 116 ? 46.514 20.718 32.501 1.00 14.15 114 ASN A CA 1
ATOM 880 C C . ASN A 1 116 ? 45.055 20.672 32.979 1.00 13.30 114 ASN A C 1
ATOM 881 O O . ASN A 1 116 ? 44.141 20.977 32.214 1.00 13.89 114 ASN A O 1
ATOM 886 N N . ALA A 1 117 ? 44.870 20.289 34.247 1.00 13.12 115 ALA A N 1
ATOM 887 C CA . ALA A 1 117 ? 43.606 20.404 35.004 1.00 12.79 115 ALA A CA 1
ATOM 888 C C . ALA A 1 117 ? 42.498 19.441 34.595 1.00 12.56 115 ALA A C 1
ATOM 889 O O . ALA A 1 117 ? 41.797 18.898 35.458 1.00 12.45 115 ALA A O 1
ATOM 891 N N . ALA A 1 118 ? 42.307 19.243 33.296 1.00 12.13 116 ALA A N 1
ATOM 892 C CA . ALA A 1 118 ? 41.146 18.491 32.848 1.00 11.97 116 ALA A CA 1
ATOM 893 C C . ALA A 1 118 ? 41.353 17.875 31.476 1.00 12.67 116 ALA A C 1
ATOM 894 O O . ALA A 1 118 ? 42.132 18.375 30.659 1.00 14.87 116 ALA A O 1
ATOM 896 N N . HIS A 1 119 ? 40.652 16.769 31.262 1.00 11.89 117 HIS A N 1
ATOM 897 C CA . HIS A 1 119 ? 40.572 16.064 29.988 1.00 11.62 117 HIS A CA 1
ATOM 898 C C . HIS A 1 119 ? 39.207 16.285 29.353 1.00 11.65 117 HIS A C 1
ATOM 899 O O . HIS A 1 119 ? 38.191 16.324 30.060 1.00 12.02 117 HIS A O 1
ATOM 906 N N . GLY A 1 120 ? 39.172 16.385 28.028 1.00 11.52 118 GLY A N 1
ATOM 907 C CA . GLY A 1 120 ? 37.928 16.274 27.293 1.00 12.09 118 GLY A CA 1
ATOM 908 C C . GLY A 1 120 ? 38.135 15.442 26.045 1.00 12.14 118 GLY A C 1
ATOM 909 O O . GLY A 1 120 ? 39.174 15.561 25.393 1.00 13.79 118 GLY A O 1
ATOM 910 N N . SER A 1 121 ? 37.164 14.600 25.705 1.00 12.18 119 SER A N 1
ATOM 911 C CA . SER A 1 121 ? 37.269 13.806 24.478 1.00 12.67 119 SER A CA 1
ATOM 912 C C . SER A 1 121 ? 37.495 14.698 23.266 1.00 13.39 119 SER A C 1
ATOM 913 O O . SER A 1 121 ? 36.913 15.774 23.157 1.00 13.53 119 SER A O 1
ATOM 916 N N . ASP A 1 122 ? 38.338 14.230 22.353 1.00 16.52 120 ASP A N 1
ATOM 917 C CA . ASP A 1 122 ? 38.723 15.002 21.181 1.00 19.59 120 ASP A CA 1
ATOM 918 C C . ASP A 1 122 ? 37.637 15.025 20.104 1.00 19.41 120 ASP A C 1
ATOM 919 O O . ASP A 1 122 ? 37.500 16.009 19.369 1.00 21.49 120 ASP A O 1
ATOM 924 N N . SER A 1 123 ? 36.868 13.946 20.015 1.00 18.79 121 SER A N 1
ATOM 925 C CA . SER A 1 123 ? 35.908 13.768 18.930 1.00 18.34 121 SER A CA 1
ATOM 926 C C . SER A 1 123 ? 34.725 12.924 19.388 1.00 17.34 121 SER A C 1
ATOM 927 O O . SER A 1 123 ? 34.776 12.299 20.441 1.00 15.64 121 SER A O 1
ATOM 930 N N . VAL A 1 124 ? 33.662 12.903 18.595 1.00 18.23 122 VAL A N 1
ATOM 931 C CA . VAL A 1 124 ? 32.532 12.028 18.868 1.00 19.06 122 VAL A CA 1
ATOM 932 C C . VAL A 1 124 ? 32.985 10.561 18.936 1.00 18.81 122 VAL A C 1
ATOM 933 O O . VAL A 1 124 ? 32.575 9.817 19.830 1.00 18.18 122 VAL A O 1
ATOM 937 N N . ALA A 1 125 ? 33.853 10.154 18.014 1.00 19.17 123 ALA A N 1
ATOM 938 C CA . ALA A 1 125 ? 34.345 8.779 17.997 1.00 19.65 123 ALA A CA 1
ATOM 939 C C . ALA A 1 125 ? 35.168 8.451 19.241 1.00 18.13 123 ALA A C 1
ATOM 940 O O . ALA A 1 125 ? 34.985 7.395 19.861 1.00 19.21 123 ALA A O 1
ATOM 942 N N . SER A 1 126 ? 36.079 9.342 19.618 1.00 16.44 124 SER A N 1
ATOM 943 C CA . SER A 1 126 ? 36.909 9.039 20.777 1.00 16.09 124 SER A CA 1
ATOM 944 C C . SER A 1 126 ? 36.080 9.114 22.066 1.00 14.43 124 SER A C 1
ATOM 945 O O . SER A 1 126 ? 36.339 8.368 23.013 1.00 14.66 124 SER A O 1
ATOM 948 N N . ALA A 1 127 ? 35.074 9.985 22.098 1.00 13.66 125 ALA A N 1
ATOM 949 C CA . ALA A 1 127 ? 34.169 10.048 23.242 1.00 13.09 125 ALA A CA 1
ATOM 950 C C . ALA A 1 127 ? 33.454 8.715 23.472 1.00 12.21 125 ALA A C 1
ATOM 951 O O . ALA A 1 127 ? 33.332 8.266 24.612 1.00 13.01 125 ALA A O 1
ATOM 953 N N . GLU A 1 128 ? 32.986 8.076 22.402 1.00 12.89 126 GLU A N 1
ATOM 954 C CA . GLU A 1 128 ? 32.315 6.794 22.560 1.00 15.75 126 GLU A CA 1
ATOM 955 C C . GLU A 1 128 ? 33.258 5.796 23.234 1.00 13.73 126 GLU A C 1
ATOM 956 O O . GLU A 1 128 ? 32.862 5.094 24.173 1.00 13.85 126 GLU A O 1
ATOM 962 N N . ARG A 1 129 ? 34.505 5.746 22.769 1.00 13.74 127 ARG A N 1
ATOM 963 C CA . ARG A 1 129 ? 35.492 4.823 23.324 1.00 14.09 127 ARG A CA 1
ATOM 964 C C . ARG A 1 129 ? 35.831 5.156 24.767 1.00 12.55 127 ARG A C 1
ATOM 965 O O . ARG A 1 129 ? 35.909 4.275 25.626 1.00 12.50 127 ARG A O 1
ATOM 973 N N . GLU A 1 130 ? 36.036 6.439 25.039 1.00 11.99 128 GLU A N 1
ATOM 974 C CA . GLU A 1 130 ? 36.468 6.862 26.367 1.00 11.55 128 GLU A CA 1
ATOM 975 C C . GLU A 1 130 ? 35.382 6.672 27.413 1.00 10.15 128 GLU A C 1
ATOM 976 O O . GLU A 1 130 ? 35.664 6.253 28.537 1.00 10.96 128 GLU A O 1
ATOM 982 N N . ILE A 1 131 ? 34.140 6.975 27.047 1.00 10.71 129 ILE A N 1
ATOM 983 C CA . ILE A 1 131 ? 33.026 6.778 27.960 1.00 10.31 129 ILE A CA 1
ATOM 984 C C . ILE A 1 131 ? 32.852 5.287 28.254 1.00 10.83 129 ILE A C 1
ATOM 985 O O . ILE A 1 131 ? 32.664 4.889 29.404 1.00 11.47 129 ILE A O 1
ATOM 990 N N . ALA A 1 132 ? 32.956 4.457 27.222 1.00 11.22 130 ALA A N 1
ATOM 991 C CA . ALA A 1 132 ? 32.797 3.014 27.404 1.00 11.79 130 ALA A CA 1
ATOM 992 C C . ALA A 1 132 ? 33.927 2.425 28.245 1.00 11.03 130 ALA A C 1
ATOM 993 O O . ALA A 1 132 ? 33.742 1.412 28.924 1.00 12.18 130 ALA A O 1
ATOM 995 N N . TYR A 1 133 ? 35.097 3.062 28.211 1.00 11.50 131 TYR A N 1
ATOM 996 C CA . TYR A 1 133 ? 36.214 2.589 29.021 1.00 11.26 131 TYR A CA 1
ATOM 997 C C . TYR A 1 133 ? 35.891 2.673 30.511 1.00 10.58 131 TYR A C 1
ATOM 998 O O . TYR A 1 133 ? 36.183 1.745 31.282 1.00 10.79 131 TYR A O 1
ATOM 1007 N N . PHE A 1 134 ? 35.304 3.796 30.917 1.00 10.25 132 PHE A N 1
ATOM 1008 C CA . PHE A 1 134 ? 35.062 4.052 32.337 1.00 10.56 132 PHE A CA 1
ATOM 1009 C C . PHE A 1 134 ? 33.654 3.714 32.839 1.00 9.73 132 PHE A C 1
ATOM 1010 O O . PHE A 1 13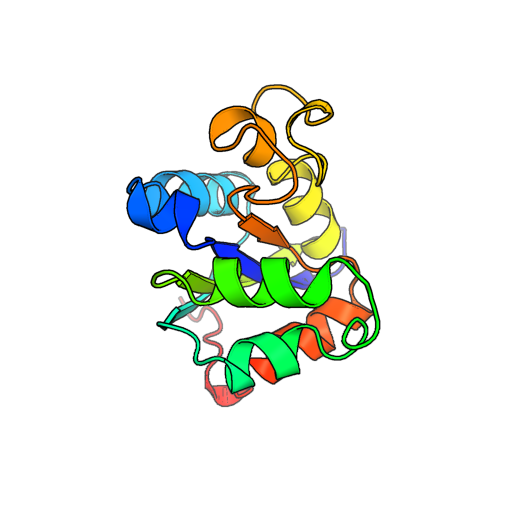4 ? 33.470 3.554 34.040 1.00 11.10 132 PHE A O 1
ATOM 1018 N N . PHE A 1 135 ? 32.668 3.618 31.946 1.00 10.46 133 PHE A N 1
ATOM 1019 C CA . PHE A 1 135 ? 31.277 3.440 32.365 1.00 10.07 133 PHE A CA 1
ATOM 1020 C C . PHE A 1 135 ? 30.577 2.320 31.630 1.00 9.85 133 PHE A C 1
ATOM 1021 O O . PHE A 1 135 ? 30.684 2.220 30.411 1.00 12.77 133 PHE A O 1
ATOM 1029 N N . ALA A 1 136 ? 29.861 1.485 32.373 1.00 10.34 134 ALA A N 1
ATOM 1030 C CA . ALA A 1 136 ? 28.837 0.628 31.788 1.00 9.55 134 ALA A CA 1
ATOM 1031 C C . ALA A 1 136 ? 27.718 1.501 31.236 1.00 10.97 134 ALA A C 1
ATOM 1032 O O . ALA A 1 136 ? 27.448 2.568 31.787 1.00 11.29 134 ALA A O 1
ATOM 1034 N N . ASP A 1 137 ? 27.027 1.055 30.193 1.00 10.24 135 ASP A N 1
ATOM 1035 C CA . ASP A 1 137 ? 25.924 1.865 29.682 1.00 13.57 135 ASP A CA 1
ATOM 1036 C C . ASP A 1 137 ? 24.880 2.113 30.768 1.00 13.75 135 ASP A C 1
ATOM 1037 O O . ASP A 1 137 ? 24.333 3.217 30.873 1.00 14.93 135 ASP A O 1
ATOM 1042 N N . ASN A 1 138 ? 24.624 1.101 31.596 1.00 12.85 136 ASN A N 1
ATOM 1043 C CA . ASN A 1 138 ? 23.572 1.238 32.600 1.00 14.66 136 ASN A CA 1
ATOM 1044 C C . ASN A 1 138 ? 24.011 2.087 33.800 1.00 14.11 136 ASN A C 1
ATOM 1045 O O . ASN A 1 138 ? 23.204 2.378 34.680 1.00 17.09 136 ASN A O 1
ATOM 1050 N N . GLU A 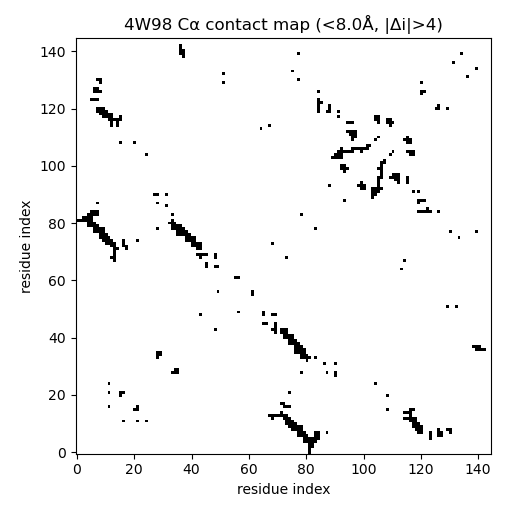1 139 ? 25.273 2.513 33.799 1.00 13.37 137 GLU A N 1
ATOM 1051 C CA . GLU A 1 139 ? 25.801 3.423 34.811 1.00 14.11 137 GLU A CA 1
ATOM 1052 C C . GLU A 1 139 ? 25.409 4.865 34.544 1.00 12.96 137 GLU A C 1
ATOM 1053 O O . GLU A 1 139 ? 25.363 5.690 35.450 1.00 16.11 137 GLU A O 1
ATOM 1059 N N . ILE A 1 140 ? 25.165 5.176 33.280 1.00 12.29 138 ILE A N 1
ATOM 1060 C CA . ILE A 1 140 ? 24.829 6.526 32.886 1.00 13.57 138 ILE A CA 1
ATOM 1061 C C . ILE A 1 140 ? 23.372 6.782 33.278 1.00 14.86 138 ILE A C 1
ATOM 1062 O O . ILE A 1 140 ? 22.529 5.889 33.200 1.00 17.36 138 ILE A O 1
ATOM 1067 N N . CYS A 1 141 ? 23.098 7.985 33.770 1.00 13.96 139 CYS A N 1
ATOM 1068 C CA . CYS A 1 141 ? 21.807 8.293 34.374 1.00 14.67 139 CYS A CA 1
ATOM 1069 C C . CYS A 1 141 ? 21.057 9.370 33.606 1.00 15.64 139 CYS A C 1
ATOM 1070 O O . CYS A 1 141 ? 21.256 10.553 33.856 1.00 16.18 139 CYS A O 1
ATOM 1073 N N . PRO A 1 142 ? 20.181 8.964 32.676 1.00 17.99 140 PRO A N 1
ATOM 1074 C CA . PRO A 1 142 ? 19.411 9.981 31.961 1.00 17.55 140 PRO A CA 1
ATOM 1075 C C . PRO A 1 142 ? 18.528 10.775 32.900 1.00 17.12 140 PRO A C 1
ATOM 1076 O O . PRO A 1 142 ? 18.072 10.266 33.934 1.00 16.17 140 PRO A O 1
ATOM 1080 N N . ARG A 1 143 ? 18.294 12.026 32.535 1.00 16.06 141 ARG A N 1
ATOM 1081 C CA . ARG A 1 143 ? 17.403 12.871 33.307 1.00 16.14 141 ARG A CA 1
ATOM 1082 C C . ARG A 1 143 ? 15.959 12.410 33.127 1.00 17.73 141 ARG A C 1
ATOM 1083 O O . ARG A 1 143 ? 15.512 12.138 32.005 1.00 20.23 141 ARG A O 1
ATOM 1091 N N . THR A 1 144 ? 15.244 12.293 34.241 1.00 17.61 142 THR A N 1
ATOM 1092 C CA . THR A 1 144 ? 13.867 11.806 34.235 1.00 19.25 142 THR A CA 1
ATOM 1093 C C . THR A 1 144 ? 12.864 12.829 34.769 1.00 22.12 142 THR A C 1
ATOM 1094 O O . THR A 1 144 ? 11.657 12.649 34.623 1.00 24.53 142 THR A O 1
ATOM 1098 N N . ARG A 1 145 ? 13.353 13.896 35.391 1.00 22.74 143 ARG A N 1
ATOM 1099 C CA . ARG A 1 145 ? 12.458 14.922 35.924 1.00 26.28 143 ARG A CA 1
ATOM 1100 C C . ARG A 1 145 ? 12.249 16.044 34.918 1.00 29.34 143 ARG A C 1
ATOM 1101 O O . ARG A 1 145 ? 13.013 16.181 33.962 1.00 32.09 143 ARG A O 1
#

CATH classification: 3.30.70.141

Organism: Acinetobacter baumannii (strain SDF) (NCBI:txid509170)

B-factor: mean 19.98, std 10.2, range [8.49, 128.29]

Secondary structure (DSSP, 8-state):
--S-EEEEEEEE-HHHHHTT-HHHHHHHHHHTT-EEEEEEEE---HHHHHHHTGGGTTSTTHHHHHHHHTSS-EEEEEEEEETHHHHHHHHH--SSTTTPPTTSHHHHH-SBTTB-SEEE-SSHHHHHHHHHHH--GGGS-----

Nearest PDB structures (foldseek):
  4s0m-assembly4_H  TM=9.984E-01  e=5.559E-28  Acinetobacter baumannii
  6aes-assembly2_B  TM=9.974E-01  e=1.352E-24  Pseudomonas aeruginosa
  5v6d-assembly3_F  TM=9.872E-01  e=5.880E-23  Neisseria gonorrhoeae NCCP11945
  4ek2-assembly1_A  TM=9.868E-01  e=1.823E-22  Burkholderia thailandensis E264
  8qvz-assembly1_C  TM=9.521E-01  e=1.184E-19  Homo sapiens

Radius of gyration: 14.49 Å; Cα contacts (8 Å, |Δi|>4): 267; chains: 1; bounding box: 46×34×29 Å

Sequence (145 aa):
EFMAIERTLSIVKPDAVSKNHIGEIFARFEKAGLKIVATKMKHLSQADAEGFYAEHKERGFFGDLVAFMTSGPVVVSVLEGENAVLAHREILGATNPKEAAPGTIRADFAVSIDENAAHGSDSVASAEREIAYFFADNEICPRTR

Foldseek 3Di:
DPADKAKKKKKQAFQCVVVPCPVVLVVLLVVLPKDWQFKDKDQDDLCLLCVLPVVCNPPPCSVLLSCRRNVGIMMMTMIIDGVVQVSVCLQQADLALVRGDPNHQQVPRHHGNSNRRMDMQNDRVSRVVNCVSPDDPVNGHDDDD

Solvent-accessible surface area: 7934 Å² total; per-residue (Å²): 163,200,103,76,92,38,88,0,0,0,0,0,16,7,27,1,16,68,139,122,40,44,50,87,0,34,54,64,0,97,188,54,40,6,78,28,4,10,69,65,111,65,102,4,55,117,72,39,0,59,30,6,22,43,142,54,122,151,136,83,93,24,48,115,34,9,61,18,0,31,80,12,54,0,8,0,0,0,0,39,1,64,34,0,4,94,21,0,100,126,28,2,13,40,78,38,11,166,130,13,57,132,56,14,0,14,37,71,34,18,122,32,96,91,74,3,0,0,25,14,0,94,42,89,80,24,0,119,106,10,16,59,90,11,8,55,125,141,69,14,83,88,144,131,275

InterPro domains:
  IPR001564 Nucleoside diphosphate kinase [MF_00451] (3-138)
  IPR001564 Nucleoside diphosphate kinase [PR01243] (6-28)
  IPR001564 Nucleoside diphosphate kinase [PR01243] (50-69)
  IPR001564 Nucleoside diphosphate kinase [PR01243] (70-87)
  IPR001564 Nucleoside diphosphate kinase [PR01243] (91-107)
  IPR001564 Nucleoside diphosphate kinase [PR01243] (114-133)
  IPR023005 Nucleoside diphosphate kinase, active site [PS00469] (114-122)
  IPR034907 Nucleoside diphosphate kinase-like domain [PF00334] (4-138)
  IPR034907 Nucleoside diphosphate kinase-like domain [SM00562] (3-140)
  IPR036850 Nucleoside diphosphate kinase-like domain superfamily [G3DSA:3.30.70.141] (1-143)
  IPR036850 Nucleoside diphosphate kinase-like domain superfamily [SSF54919] (1-141)